Protein AF-A0A353E3G4-F1 (afdb_monomer_lite)

Radius of gyration: 16.84 Å; chains: 1; bounding box: 39×41×38 Å

Sequence (150 aa):
WFWWGKDADSFKKLWIEMYNELKDAGLDNLIWVWTSCGKDNDWYPGDAYVDVVARDLYGDNESTCATEYSDLGATYGNKIVTLGECGYSTYTTSQIATISKQWNAGAKWSWFMVWYNDEDSHTYHSTQEWWQDAMSQPNVITRDQVPSMK

pLDDT: mean 96.98, std 3.18, range [82.56, 98.88]

Secondary structure (DSSP, 8-state):
--TT-S-HHHHHHHHHHHHHHHHHTT--S---EEEE-SS-TTT---TTS-SEEEEEEES--HHHHHHHHHHHHHHSTTSEEEEEEEEEETTTTEEPPPHHHHHHHT---S-EEEPPPPTT-SS-SS-HHHHHHHHH-TTPPPGGGSPP--

Foldseek 3Di:
DDPLVPDLVSVLVVLVVVQVVCVVVPPPPDAAEAEDPLPPPSNDNDPVRHAAYEYEEAQDELLVLQVSQVSCCVVVVVHAYAHEEAFHDPVNRHAYYAPVSNVVNHNPHPYYDYDAADPPDPGTRADPVSVVRQVPDPSRDDPVNDDDPD

Structure (mmCIF, N/CA/C/O backbone):
data_AF-A0A353E3G4-F1
#
_entry.id   AF-A0A353E3G4-F1
#
loop_
_atom_site.group_PDB
_atom_site.id
_atom_site.type_symbol
_atom_site.label_atom_id
_atom_site.label_alt_id
_atom_site.label_comp_id
_atom_site.label_asym_id
_atom_site.label_entity_id
_atom_site.label_seq_id
_atom_site.pdbx_PDB_ins_code
_atom_site.Cartn_x
_atom_site.Cartn_y
_atom_site.Cartn_z
_atom_site.occupancy
_atom_site.B_iso_or_equiv
_atom_site.auth_seq_id
_atom_site.auth_comp_id
_atom_site.auth_asym_id
_atom_site.auth_atom_id
_atom_site.pdbx_PDB_model_num
ATOM 1 N N . TRP A 1 1 ? 8.074 -9.456 -10.376 1.00 93.06 1 TRP A N 1
ATOM 2 C CA . TRP A 1 1 ? 9.276 -10.278 -10.094 1.00 93.06 1 TRP A CA 1
ATOM 3 C C . TRP A 1 1 ? 8.954 -11.538 -9.301 1.00 93.06 1 TRP A C 1
ATOM 5 O O . TRP A 1 1 ? 9.717 -12.492 -9.375 1.00 93.06 1 TRP A O 1
ATOM 15 N N . PHE A 1 2 ? 7.856 -11.572 -8.546 1.00 98.06 2 PHE A N 1
ATOM 16 C CA . PHE A 1 2 ? 7.403 -12.796 -7.898 1.00 98.06 2 PHE A CA 1
ATOM 17 C C . PHE A 1 2 ? 6.922 -13.853 -8.898 1.00 98.06 2 PHE A C 1
ATOM 19 O O . PHE A 1 2 ? 6.527 -13.522 -10.017 1.00 98.06 2 PHE A O 1
ATOM 26 N N . TRP A 1 3 ? 6.938 -15.124 -8.484 1.00 98.19 3 TRP A N 1
ATOM 27 C CA . TRP A 1 3 ? 6.618 -16.260 -9.356 1.00 98.19 3 TRP A CA 1
ATOM 28 C C . TRP A 1 3 ? 5.175 -16.230 -9.884 1.00 98.19 3 TRP A C 1
ATOM 30 O O . TRP A 1 3 ? 4.930 -16.688 -10.998 1.00 98.19 3 TRP A O 1
ATOM 40 N N . TRP A 1 4 ? 4.237 -15.651 -9.125 1.00 97.81 4 TRP A N 1
ATOM 41 C CA . TRP A 1 4 ? 2.837 -15.473 -9.535 1.00 97.81 4 TRP A CA 1
ATOM 42 C C . TRP A 1 4 ? 2.644 -14.356 -10.571 1.00 97.81 4 TRP A C 1
ATOM 44 O O . TRP A 1 4 ? 1.566 -14.217 -11.135 1.00 97.81 4 TRP A O 1
ATOM 54 N N . GLY A 1 5 ? 3.686 -13.566 -10.8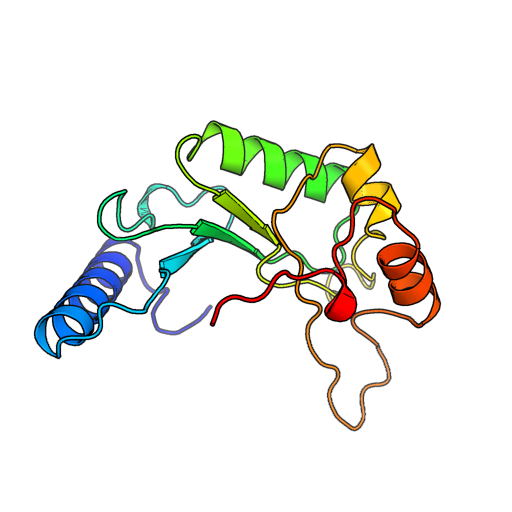42 1.00 97.56 5 GLY A N 1
ATOM 55 C CA . GLY A 1 5 ? 3.678 -12.435 -11.767 1.00 97.56 5 GLY A CA 1
ATOM 56 C C . GLY A 1 5 ? 4.147 -12.778 -13.182 1.00 97.56 5 GLY A C 1
ATOM 57 O O . GLY A 1 5 ? 4.789 -11.940 -13.813 1.00 97.56 5 GLY A O 1
ATOM 58 N N . LYS A 1 6 ? 3.929 -14.010 -13.661 1.00 97.44 6 LYS A N 1
ATOM 59 C CA . LYS A 1 6 ? 4.400 -14.447 -14.988 1.00 97.44 6 LYS A CA 1
ATOM 60 C C . LYS A 1 6 ? 3.629 -13.773 -16.128 1.00 97.44 6 LYS A C 1
ATOM 62 O O . LYS A 1 6 ? 4.246 -13.271 -17.063 1.00 97.44 6 LYS A O 1
ATOM 67 N N . ASP A 1 7 ? 2.303 -13.784 -16.050 1.00 98.19 7 ASP A N 1
ATOM 68 C CA . ASP A 1 7 ? 1.392 -13.129 -16.986 1.00 98.19 7 ASP A CA 1
ATOM 69 C C . ASP A 1 7 ? 0.051 -12.828 -16.296 1.00 98.19 7 ASP A C 1
ATOM 71 O O . ASP A 1 7 ? -0.306 -13.461 -15.299 1.00 98.19 7 ASP A O 1
ATOM 75 N N . ALA A 1 8 ? -0.687 -11.852 -16.827 1.00 98.31 8 ALA A N 1
ATOM 76 C CA . ALA A 1 8 ? -1.919 -11.362 -16.218 1.00 98.31 8 ALA A CA 1
ATOM 77 C C . ALA A 1 8 ? -3.042 -12.413 -16.170 1.00 98.31 8 ALA A C 1
ATOM 79 O O . ALA A 1 8 ? -3.842 -12.432 -15.236 1.00 98.31 8 ALA A O 1
ATOM 80 N N . ASP A 1 9 ? -3.121 -13.297 -17.170 1.00 98.50 9 ASP A N 1
ATOM 81 C CA . ASP A 1 9 ? -4.162 -14.328 -17.240 1.00 98.50 9 ASP A CA 1
ATOM 82 C C . ASP A 1 9 ? -3.982 -15.383 -16.140 1.00 98.50 9 ASP A C 1
ATOM 84 O O . ASP A 1 9 ? -4.920 -15.675 -15.393 1.00 98.50 9 ASP A O 1
ATOM 88 N N . SER A 1 10 ? -2.768 -15.917 -15.987 1.00 98.56 10 SER A N 1
ATOM 89 C CA . SER A 1 10 ? -2.461 -16.886 -14.932 1.00 98.56 10 SER A CA 1
ATOM 90 C C . SER A 1 10 ? -2.547 -16.274 -13.534 1.00 98.56 10 SER A C 1
ATOM 92 O O . SER A 1 10 ? -3.082 -16.922 -12.633 1.00 98.56 10 SER A O 1
ATOM 94 N N . PHE A 1 11 ? -2.116 -15.020 -13.357 1.00 98.81 11 PHE A N 1
ATOM 95 C CA . PHE A 1 11 ? -2.265 -14.301 -12.091 1.00 98.81 11 PHE A CA 1
ATOM 96 C C . PHE A 1 11 ? -3.732 -14.181 -11.658 1.00 98.81 11 PHE A C 1
ATOM 98 O O . PHE A 1 11 ? -4.071 -14.544 -10.532 1.00 98.81 11 PHE A O 1
ATOM 105 N N . LYS A 1 12 ? -4.620 -13.725 -12.551 1.00 98.75 12 LYS A N 1
ATOM 106 C CA . LYS A 1 12 ? -6.047 -13.566 -12.224 1.00 98.75 12 LYS A CA 1
ATOM 107 C C . LYS A 1 12 ? -6.714 -14.895 -11.897 1.00 98.75 12 LYS A C 1
ATOM 109 O O . LYS A 1 12 ? -7.504 -14.953 -10.960 1.00 98.75 12 LYS A O 1
ATOM 114 N N . LYS A 1 13 ? -6.372 -15.967 -12.620 1.00 98.81 13 LYS A N 1
ATOM 115 C CA . LYS A 1 13 ? -6.855 -17.321 -12.302 1.00 98.81 13 LYS A CA 1
ATOM 116 C C . LYS A 1 13 ? -6.428 -17.747 -10.901 1.00 98.81 13 LYS A C 1
ATOM 118 O O . LYS A 1 13 ? -7.269 -18.205 -10.140 1.00 98.81 13 LYS A O 1
ATOM 123 N N . LEU A 1 14 ? -5.161 -17.538 -10.544 1.00 98.81 14 LEU A N 1
ATOM 124 C CA . LEU A 1 14 ? -4.651 -17.864 -9.212 1.00 98.81 14 LEU A CA 1
ATOM 125 C C . LEU A 1 14 ? -5.334 -17.043 -8.108 1.00 98.81 14 LEU A C 1
ATOM 127 O O . LEU A 1 14 ? -5.702 -17.599 -7.077 1.00 98.81 14 LEU A O 1
ATOM 131 N N . TRP A 1 15 ? -5.524 -15.738 -8.321 1.00 98.88 15 TRP A N 1
ATOM 132 C CA . TRP A 1 15 ? -6.210 -14.863 -7.367 1.00 98.88 15 TRP A CA 1
ATOM 133 C C . TRP A 1 15 ? -7.649 -15.316 -7.111 1.00 98.88 15 TRP A C 1
ATOM 135 O O . TRP A 1 15 ? -8.066 -15.450 -5.963 1.00 98.88 15 TRP A O 1
ATOM 145 N N . ILE A 1 16 ? -8.404 -15.554 -8.186 1.00 98.81 16 ILE A N 1
ATOM 146 C CA . ILE A 1 16 ? -9.812 -15.954 -8.108 1.00 98.81 16 ILE A CA 1
ATOM 147 C C . ILE A 1 16 ? -9.946 -17.343 -7.477 1.00 98.81 16 ILE A C 1
ATOM 149 O O . ILE A 1 16 ? -10.851 -17.546 -6.672 1.00 98.81 16 ILE A O 1
ATOM 153 N N . GLU A 1 17 ? -9.037 -18.270 -7.784 1.00 98.75 17 GLU A N 1
ATOM 154 C CA . GLU A 1 17 ? -8.998 -19.585 -7.138 1.00 98.75 17 GLU A CA 1
ATOM 155 C C . GLU A 1 17 ? -8.798 -19.448 -5.626 1.00 98.75 17 GLU A C 1
ATOM 157 O O . GLU A 1 17 ? -9.603 -19.952 -4.852 1.00 98.75 17 GLU A O 1
ATOM 162 N N . MET A 1 18 ? -7.787 -18.685 -5.194 1.00 98.75 18 MET A N 1
ATOM 163 C CA . MET A 1 18 ? -7.544 -18.418 -3.773 1.00 98.75 18 MET A CA 1
ATOM 164 C C . MET A 1 18 ? -8.766 -17.777 -3.101 1.00 98.75 18 MET A C 1
ATOM 166 O O . MET A 1 18 ? -9.133 -18.174 -1.997 1.00 98.75 18 MET A O 1
ATOM 170 N N . TYR A 1 19 ? -9.410 -16.806 -3.754 1.00 98.75 19 TYR A N 1
ATOM 171 C CA . TYR A 1 19 ? -10.630 -16.186 -3.238 1.00 98.75 19 TYR A CA 1
ATOM 172 C C . TYR A 1 19 ? -11.746 -17.214 -3.024 1.00 98.75 19 TYR A C 1
ATOM 174 O O . TYR A 1 19 ? -12.343 -17.251 -1.947 1.00 98.75 19 TYR A O 1
ATOM 182 N N . ASN A 1 20 ? -12.022 -18.048 -4.029 1.00 98.62 20 ASN A N 1
ATOM 183 C CA . ASN A 1 20 ? -13.091 -19.042 -3.963 1.00 98.62 20 ASN A CA 1
ATOM 184 C C . ASN A 1 20 ? -12.791 -20.115 -2.913 1.00 98.62 20 ASN A C 1
ATOM 186 O O . ASN A 1 20 ? -13.653 -20.389 -2.091 1.00 98.62 20 ASN A O 1
ATOM 190 N N . GLU A 1 21 ? -11.568 -20.644 -2.874 1.00 98.62 21 GLU A N 1
ATOM 191 C CA . GLU A 1 21 ? -11.151 -21.661 -1.900 1.00 98.62 21 GLU A CA 1
ATOM 192 C C . GLU A 1 21 ? -11.298 -21.165 -0.453 1.00 98.62 21 GLU A C 1
ATOM 194 O O . GLU A 1 21 ? -11.871 -21.854 0.394 1.00 98.62 21 GLU A O 1
ATOM 199 N N . LEU A 1 22 ? -10.842 -19.941 -0.152 1.00 98.69 22 LEU A N 1
ATOM 200 C CA . LEU A 1 22 ? -10.989 -19.376 1.195 1.00 98.69 22 LEU A CA 1
ATOM 201 C C . LEU A 1 22 ? -12.461 -19.105 1.539 1.00 98.69 22 LEU A C 1
ATOM 203 O O . LEU A 1 22 ? -12.885 -19.343 2.673 1.00 98.69 22 LEU A O 1
ATOM 207 N N . LYS A 1 23 ? -13.255 -18.651 0.567 1.00 97.56 23 LYS A N 1
ATOM 208 C CA . LYS A 1 23 ? -14.688 -18.408 0.754 1.00 97.56 23 LYS A CA 1
ATOM 209 C C . LYS A 1 23 ? -15.478 -19.700 0.963 1.00 97.56 23 LYS A C 1
ATOM 211 O O . LYS A 1 23 ? -16.318 -19.749 1.860 1.00 97.56 23 LYS A O 1
ATOM 216 N N . ASP A 1 24 ? -15.190 -20.744 0.193 1.00 98.44 24 ASP A N 1
ATOM 217 C CA . ASP A 1 24 ? -15.813 -22.067 0.308 1.00 98.44 24 ASP A CA 1
ATOM 218 C C . ASP A 1 24 ? -15.415 -22.761 1.620 1.00 98.44 24 ASP A C 1
ATOM 220 O O . ASP A 1 24 ? -16.220 -23.479 2.216 1.00 98.44 24 ASP A O 1
ATOM 224 N N . ALA A 1 25 ? -14.218 -22.467 2.140 1.00 98.56 25 ALA A N 1
ATOM 225 C CA . ALA A 1 25 ? -13.801 -22.841 3.491 1.00 98.56 25 ALA A CA 1
ATOM 226 C C . ALA A 1 25 ? -14.525 -22.057 4.610 1.00 98.56 25 ALA A C 1
ATOM 228 O O . ALA A 1 25 ? -14.318 -22.343 5.791 1.00 98.56 25 ALA A O 1
ATOM 229 N N . GLY A 1 26 ? -15.383 -21.092 4.264 1.00 98.44 26 GLY A N 1
ATOM 230 C CA . GLY A 1 26 ? -16.199 -20.322 5.202 1.00 98.44 26 GLY A CA 1
ATOM 231 C C . GLY A 1 26 ? -15.514 -19.089 5.795 1.00 98.44 26 GLY A C 1
ATOM 232 O O . GLY A 1 26 ? -15.972 -18.597 6.823 1.00 98.44 26 GLY A O 1
ATOM 233 N N . LEU A 1 27 ? -14.429 -18.588 5.192 1.00 98.38 27 LEU A N 1
ATOM 234 C CA . LEU A 1 27 ? -13.779 -17.348 5.632 1.00 98.38 27 LEU A CA 1
ATOM 235 C C . LEU A 1 27 ? -14.543 -16.129 5.098 1.00 98.38 27 LEU A C 1
ATOM 237 O O . LEU A 1 27 ? -14.399 -15.740 3.938 1.00 98.38 27 LEU A O 1
ATOM 241 N N . ASP A 1 28 ? -15.345 -15.514 5.964 1.00 97.25 28 ASP A N 1
ATOM 242 C CA . ASP A 1 28 ? -16.156 -14.318 5.691 1.00 97.25 28 ASP A CA 1
ATOM 243 C C . ASP A 1 28 ? -15.608 -13.041 6.358 1.00 97.25 28 ASP A C 1
ATOM 245 O O . ASP A 1 28 ? -16.214 -11.973 6.287 1.00 97.25 28 ASP A O 1
ATOM 249 N N . ASN A 1 29 ? -14.432 -13.138 6.979 1.00 97.62 29 ASN A N 1
ATOM 250 C CA . ASN A 1 29 ? -13.790 -12.093 7.775 1.00 97.62 29 ASN A CA 1
ATOM 251 C C . ASN A 1 29 ? -12.543 -11.484 7.105 1.00 97.62 29 ASN A C 1
ATOM 253 O O . ASN A 1 29 ? -11.696 -10.904 7.789 1.00 97.62 29 ASN A O 1
ATOM 257 N N . LEU A 1 30 ? -12.401 -11.645 5.787 1.00 98.44 30 LEU A N 1
ATOM 258 C CA . LEU A 1 30 ? -11.267 -11.146 5.009 1.00 98.44 30 LEU A CA 1
ATOM 259 C C . LEU A 1 30 ? -11.636 -9.872 4.243 1.00 98.44 30 LEU A C 1
ATOM 261 O O . LEU A 1 30 ? -12.708 -9.791 3.648 1.00 98.44 30 LEU A O 1
ATOM 265 N N . ILE A 1 31 ? -10.708 -8.915 4.221 1.00 98.38 31 ILE A N 1
ATOM 266 C CA . ILE A 1 31 ? -10.727 -7.754 3.324 1.00 98.38 31 ILE A CA 1
ATOM 267 C C . ILE A 1 31 ? -9.625 -7.974 2.286 1.00 98.38 31 ILE A C 1
ATOM 269 O O . ILE A 1 31 ? -8.460 -8.157 2.645 1.00 98.38 31 ILE A O 1
ATOM 273 N N . TRP A 1 32 ? -9.986 -7.965 1.008 1.00 98.62 32 TRP A N 1
ATOM 274 C CA . TRP A 1 32 ? -9.100 -8.309 -0.100 1.00 98.62 32 TRP A CA 1
ATOM 275 C C . TRP A 1 32 ? -8.391 -7.075 -0.655 1.00 98.62 32 TRP A C 1
ATOM 277 O O . TRP A 1 32 ? -9.012 -6.197 -1.257 1.00 98.62 32 TRP A O 1
ATOM 287 N N . VAL A 1 33 ? -7.071 -7.020 -0.477 1.00 98.81 33 VAL A N 1
ATOM 288 C CA . VAL A 1 33 ? -6.226 -5.900 -0.913 1.00 98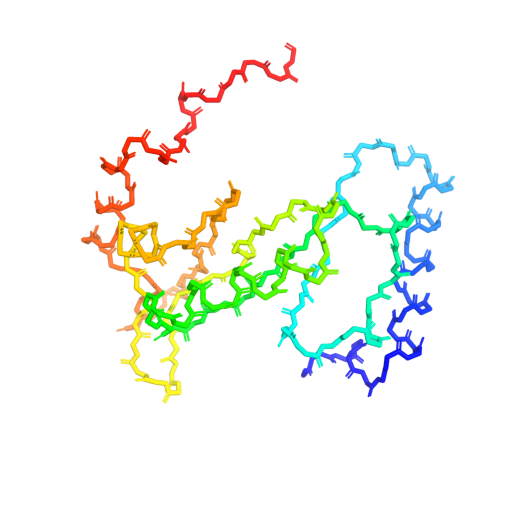.81 33 VAL A CA 1
ATOM 289 C C . VAL A 1 33 ? -5.383 -6.327 -2.109 1.00 98.81 33 VAL A C 1
ATOM 291 O O . VAL A 1 33 ? -4.487 -7.153 -1.959 1.00 98.81 33 VAL A O 1
ATOM 294 N N . TRP A 1 34 ? -5.654 -5.774 -3.291 1.00 98.81 34 TRP A N 1
ATOM 295 C CA . TRP A 1 34 ? -4.863 -6.028 -4.498 1.00 98.81 34 TRP A CA 1
ATOM 296 C C . TRP A 1 34 ? -3.830 -4.921 -4.718 1.00 98.81 34 TRP A C 1
ATOM 298 O O . TRP A 1 34 ? -4.185 -3.744 -4.754 1.00 98.81 34 TRP A O 1
ATOM 308 N N . THR A 1 35 ? -2.562 -5.292 -4.893 1.00 98.75 35 THR A N 1
ATOM 309 C CA . THR A 1 35 ? -1.468 -4.341 -5.129 1.00 98.75 35 THR A CA 1
ATOM 310 C C . THR A 1 35 ? -1.251 -4.107 -6.620 1.00 98.75 35 THR A C 1
ATOM 312 O O . THR A 1 35 ? -0.906 -5.032 -7.355 1.00 98.75 35 THR A O 1
ATOM 315 N N . SER A 1 36 ? -1.415 -2.855 -7.043 1.00 98.31 36 SER A N 1
ATOM 316 C CA . SER A 1 36 ? -1.178 -2.378 -8.402 1.00 98.31 36 SER A CA 1
ATOM 317 C C . SER A 1 36 ? 0.242 -1.824 -8.565 1.00 98.31 36 SER A C 1
ATOM 319 O O . SER A 1 36 ? 0.820 -1.226 -7.656 1.00 98.31 36 SER A O 1
ATOM 321 N N . CYS A 1 37 ? 0.780 -1.958 -9.771 1.00 95.75 37 CYS A N 1
ATOM 322 C CA . CYS A 1 37 ? 1.975 -1.290 -10.279 1.00 95.75 37 CYS A CA 1
ATOM 323 C C . CYS A 1 37 ? 1.650 -0.011 -11.091 1.00 95.75 37 CYS A C 1
ATOM 325 O O . CYS A 1 37 ? 2.515 0.495 -11.807 1.00 95.75 37 CYS A O 1
ATOM 327 N N . GLY A 1 38 ? 0.409 0.489 -11.033 1.00 91.44 38 GLY A N 1
ATOM 328 C CA . GLY A 1 38 ? -0.075 1.737 -11.643 1.00 91.44 38 GLY A CA 1
ATOM 329 C C . GLY A 1 38 ? -0.572 1.619 -13.092 1.00 91.44 38 GLY A C 1
ATOM 330 O O . GLY A 1 38 ? -1.507 2.312 -13.484 1.00 91.44 38 GLY A O 1
ATOM 331 N N . LYS A 1 39 ? 0.024 0.745 -13.913 1.00 90.06 39 LYS A N 1
ATOM 332 C CA . LYS A 1 39 ? -0.326 0.566 -15.343 1.00 90.06 39 LYS A CA 1
ATOM 333 C C . LYS A 1 39 ? -0.550 -0.898 -15.708 1.00 90.06 39 LYS A C 1
ATOM 335 O O . LYS A 1 39 ? 0.049 -1.413 -16.649 1.00 90.06 39 LYS A O 1
ATOM 340 N N . ASP A 1 40 ? -1.395 -1.559 -14.935 1.00 96.88 40 ASP A N 1
ATOM 341 C CA . ASP A 1 40 ? -1.563 -3.012 -14.926 1.00 96.88 40 ASP A CA 1
ATOM 342 C C . ASP A 1 40 ? -3.038 -3.436 -14.848 1.00 96.88 40 ASP A C 1
ATOM 344 O O . ASP A 1 40 ? -3.387 -4.443 -14.237 1.00 96.88 40 ASP A O 1
ATOM 348 N N . ASN A 1 41 ? -3.928 -2.684 -15.503 1.00 96.81 41 ASN A N 1
ATOM 349 C CA . ASN A 1 41 ? -5.371 -2.958 -15.505 1.00 96.81 41 ASN A CA 1
ATOM 350 C C . ASN A 1 41 ? -5.722 -4.364 -16.024 1.00 96.81 41 ASN A C 1
ATOM 352 O O . ASN A 1 41 ? -6.757 -4.919 -15.665 1.00 96.81 41 ASN A O 1
ATOM 356 N N . ASP A 1 42 ? -4.882 -4.959 -16.873 1.00 98.00 42 ASP A N 1
ATOM 357 C CA . ASP A 1 42 ? -5.040 -6.336 -17.340 1.00 98.00 42 ASP A CA 1
ATOM 358 C C . ASP A 1 42 ? -4.810 -7.376 -16.231 1.00 98.00 42 ASP A C 1
ATOM 360 O O . ASP A 1 42 ? -5.368 -8.476 -16.327 1.00 98.00 42 ASP A O 1
ATOM 364 N N . TRP A 1 43 ? -4.075 -7.020 -15.172 1.00 98.62 43 TRP A N 1
ATOM 365 C CA . TRP A 1 43 ? -3.820 -7.831 -13.975 1.00 98.62 43 TRP A CA 1
ATOM 366 C C . TRP A 1 43 ? -4.912 -7.697 -12.915 1.00 98.62 43 TRP A C 1
ATOM 368 O O . TRP A 1 43 ? -4.985 -8.550 -12.034 1.00 98.62 43 TRP A O 1
ATOM 378 N N . TYR A 1 44 ? -5.778 -6.683 -12.999 1.00 98.50 44 TYR A N 1
ATOM 379 C CA . TYR A 1 44 ? -6.842 -6.471 -12.022 1.00 98.50 44 TYR A CA 1
ATOM 380 C C . TYR A 1 44 ? -7.806 -7.678 -11.971 1.00 98.50 44 TYR A C 1
ATOM 382 O O . TYR A 1 44 ? -8.433 -7.994 -12.990 1.00 98.50 44 TYR A O 1
ATOM 390 N N . PRO A 1 45 ? -7.968 -8.360 -10.816 1.00 98.56 45 PRO A N 1
ATOM 391 C CA . PRO A 1 45 ? -8.838 -9.537 -10.705 1.00 98.56 45 PRO A CA 1
ATOM 392 C C . PRO A 1 45 ? -10.326 -9.245 -10.936 1.00 98.56 45 PRO A C 1
ATOM 394 O O . PRO A 1 45 ? -11.075 -10.144 -11.316 1.00 98.56 45 PRO A O 1
ATOM 397 N N . GLY A 1 46 ? -10.750 -7.993 -10.744 1.00 98.19 46 GLY A N 1
ATOM 398 C CA . GLY A 1 46 ? -12.124 -7.535 -10.939 1.00 98.19 46 GLY A CA 1
ATOM 399 C C . GLY A 1 46 ? -12.826 -7.149 -9.637 1.00 98.19 46 GLY A C 1
ATOM 400 O O . GLY A 1 46 ? -12.474 -7.610 -8.552 1.00 98.19 46 GLY A O 1
ATOM 401 N N . ASP A 1 47 ? -13.870 -6.326 -9.766 1.00 98.31 47 ASP A N 1
ATOM 402 C CA . ASP A 1 47 ? -14.575 -5.702 -8.638 1.00 98.31 47 ASP A CA 1
ATOM 403 C C . ASP A 1 47 ? -15.135 -6.686 -7.606 1.00 98.31 47 ASP A C 1
ATOM 405 O O . ASP A 1 47 ? -15.272 -6.316 -6.442 1.00 98.31 47 ASP A O 1
ATOM 409 N N . ALA A 1 48 ? -15.469 -7.909 -8.030 1.00 98.06 48 ALA A N 1
ATOM 410 C CA . ALA A 1 48 ? -16.031 -8.954 -7.176 1.00 98.06 48 ALA A CA 1
ATOM 411 C C . ALA A 1 48 ? -14.998 -9.619 -6.246 1.00 98.06 48 ALA A C 1
ATOM 413 O O . ALA A 1 48 ? -15.390 -10.334 -5.327 1.00 98.06 48 ALA A O 1
ATOM 414 N N . TYR A 1 49 ? -13.703 -9.402 -6.494 1.00 98.56 49 TYR A N 1
ATOM 415 C CA . TYR A 1 49 ? -12.598 -10.118 -5.846 1.00 98.56 49 TYR A CA 1
ATOM 416 C C . TYR A 1 49 ? -11.609 -9.190 -5.129 1.00 98.56 49 TYR A C 1
ATOM 418 O O . TYR A 1 49 ? -10.565 -9.654 -4.668 1.00 98.56 49 TYR A O 1
ATOM 426 N N . VAL A 1 50 ? -11.894 -7.884 -5.084 1.00 98.75 50 VAL A N 1
ATOM 427 C CA . VAL A 1 50 ? -11.014 -6.856 -4.513 1.00 98.75 50 VAL A CA 1
ATOM 428 C C . VAL A 1 50 ? -11.839 -5.818 -3.758 1.00 98.75 50 VAL A C 1
ATOM 430 O O . VAL A 1 50 ? -12.774 -5.246 -4.318 1.00 98.75 50 VAL A O 1
ATOM 433 N N . ASP A 1 51 ? -11.432 -5.505 -2.531 1.00 98.69 51 ASP A N 1
ATOM 434 C CA . ASP A 1 51 ? -12.029 -4.465 -1.686 1.00 98.69 51 ASP A CA 1
ATOM 435 C C . ASP A 1 51 ? -11.193 -3.173 -1.688 1.00 98.69 51 ASP A C 1
ATOM 437 O O . ASP A 1 51 ? -11.740 -2.068 -1.743 1.00 98.69 51 ASP A O 1
ATOM 441 N N . VAL A 1 52 ? -9.861 -3.303 -1.676 1.00 98.88 52 VAL A N 1
ATOM 442 C CA . VAL A 1 52 ? -8.902 -2.187 -1.600 1.00 98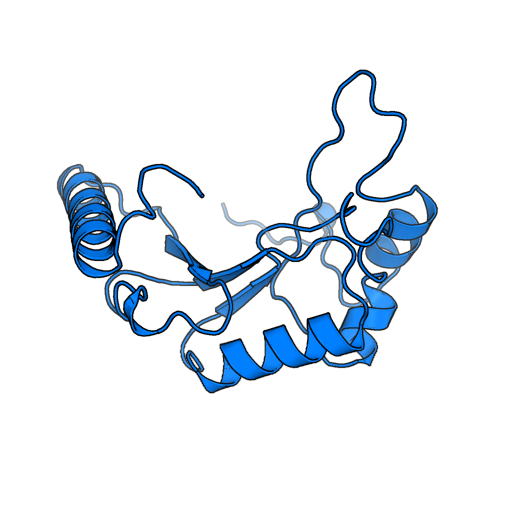.88 52 VAL A CA 1
ATOM 443 C C . VAL A 1 52 ? -7.829 -2.332 -2.677 1.00 98.88 52 VAL A C 1
ATOM 445 O O . VAL A 1 52 ? -7.354 -3.437 -2.939 1.00 98.88 52 VAL A O 1
ATOM 448 N N . VAL A 1 53 ? -7.413 -1.213 -3.271 1.00 98.75 53 VAL A N 1
ATOM 449 C CA . VAL A 1 53 ? -6.268 -1.146 -4.187 1.00 98.75 53 VAL A CA 1
ATOM 450 C C . VAL A 1 53 ? -5.071 -0.532 -3.469 1.00 98.75 53 VAL A C 1
ATOM 452 O O . VAL A 1 53 ? -5.150 0.574 -2.933 1.00 98.75 53 VAL A O 1
ATOM 455 N N . ALA A 1 54 ? -3.958 -1.251 -3.459 1.00 98.81 54 ALA A N 1
ATOM 456 C CA . ALA A 1 54 ? -2.700 -0.819 -2.871 1.00 98.81 54 ALA A CA 1
ATOM 457 C C . ALA A 1 54 ? -1.687 -0.392 -3.932 1.00 98.81 54 ALA A C 1
ATOM 459 O O . ALA A 1 54 ? -1.714 -0.868 -5.068 1.00 98.81 54 ALA A O 1
ATOM 460 N N . ARG A 1 55 ? -0.765 0.480 -3.531 1.00 98.69 55 ARG A N 1
ATOM 461 C CA . ARG A 1 55 ? 0.460 0.803 -4.259 1.00 98.69 55 ARG A CA 1
ATOM 462 C C . ARG A 1 55 ? 1.654 0.640 -3.336 1.00 98.69 55 ARG A C 1
ATOM 464 O O . ARG A 1 55 ? 1.592 1.109 -2.205 1.00 98.69 55 ARG A O 1
ATOM 471 N N . ASP A 1 56 ? 2.735 0.071 -3.852 1.00 98.62 56 ASP A N 1
ATOM 472 C CA . ASP A 1 56 ? 4.006 -0.013 -3.134 1.00 98.62 56 ASP A CA 1
ATOM 473 C C . ASP A 1 56 ? 4.993 0.988 -3.740 1.00 98.62 56 ASP A C 1
ATOM 475 O O . ASP A 1 56 ? 5.254 0.940 -4.948 1.00 98.62 56 ASP A O 1
ATOM 479 N N . LEU A 1 57 ? 5.512 1.908 -2.920 1.00 98.44 57 LEU A N 1
ATOM 480 C CA . LEU A 1 57 ? 6.393 3.006 -3.347 1.00 98.44 57 LEU A CA 1
ATOM 481 C C . LEU A 1 57 ? 7.629 3.101 -2.450 1.00 98.44 57 LEU A C 1
ATOM 483 O O . LEU A 1 57 ? 7.528 3.192 -1.228 1.00 98.44 57 LEU A O 1
ATOM 487 N N . TYR A 1 58 ? 8.815 3.145 -3.046 1.00 98.00 58 TYR A N 1
ATOM 488 C CA . TYR A 1 58 ? 10.083 3.150 -2.323 1.00 98.00 58 TYR A CA 1
ATOM 489 C C . TYR A 1 58 ? 10.992 4.242 -2.887 1.00 98.00 58 TYR A C 1
ATOM 491 O O . TYR A 1 58 ? 11.349 4.238 -4.063 1.00 98.00 58 TYR A O 1
ATOM 499 N N . GLY A 1 59 ? 11.410 5.171 -2.024 1.00 97.94 59 GLY A N 1
ATOM 500 C CA . GLY A 1 59 ? 12.256 6.309 -2.395 1.00 97.94 59 GLY A CA 1
ATOM 501 C C . GLY A 1 59 ? 11.570 7.413 -3.201 1.00 97.94 59 GLY A C 1
ATOM 502 O O . GLY A 1 59 ? 12.225 8.392 -3.567 1.00 97.94 59 GLY A O 1
ATOM 503 N N . ASP A 1 60 ? 10.270 7.280 -3.452 1.00 98.19 60 ASP A N 1
ATOM 504 C CA . ASP A 1 60 ? 9.475 8.217 -4.237 1.00 98.19 60 ASP A CA 1
ATOM 505 C C . ASP A 1 60 ? 9.262 9.567 -3.533 1.00 98.19 60 ASP A C 1
ATOM 507 O O . ASP A 1 60 ? 9.094 9.660 -2.313 1.00 98.19 60 ASP A O 1
ATOM 511 N N . ASN A 1 61 ? 9.239 10.642 -4.325 1.00 98.44 61 ASN A N 1
ATOM 512 C CA . ASN A 1 61 ? 8.924 11.986 -3.839 1.00 98.44 61 ASN A CA 1
ATOM 513 C C . ASN A 1 61 ? 7.404 12.229 -3.759 1.00 98.44 61 ASN A C 1
ATOM 515 O O . ASN A 1 61 ? 6.595 11.449 -4.265 1.00 98.44 61 ASN A O 1
ATOM 519 N N . GLU A 1 62 ? 7.003 13.346 -3.154 1.00 98.50 62 GLU A N 1
ATOM 520 C CA . GLU A 1 62 ? 5.598 13.684 -2.919 1.00 98.50 62 GLU A CA 1
ATOM 521 C C . GLU A 1 62 ? 4.773 13.845 -4.204 1.00 98.50 62 GLU A C 1
ATOM 523 O O . GLU A 1 62 ? 3.600 13.482 -4.219 1.00 98.50 62 GLU A O 1
ATOM 528 N N . SER A 1 63 ? 5.385 14.327 -5.292 1.00 98.56 63 SER A N 1
ATOM 529 C CA . SER A 1 63 ? 4.719 14.486 -6.592 1.00 98.56 63 SER A CA 1
ATOM 530 C C . SER A 1 63 ? 4.383 13.130 -7.216 1.00 98.56 63 SER A C 1
ATOM 532 O O . SER A 1 63 ? 3.283 12.921 -7.731 1.00 98.56 63 SER A O 1
ATOM 534 N N . THR A 1 64 ? 5.315 12.180 -7.111 1.00 98.31 64 THR A N 1
ATOM 535 C CA . THR A 1 64 ? 5.120 10.806 -7.591 1.00 98.31 64 THR A CA 1
ATOM 536 C C . THR A 1 64 ? 4.042 10.112 -6.767 1.00 98.31 64 THR A C 1
ATOM 538 O O . THR A 1 64 ? 3.098 9.575 -7.335 1.00 98.31 64 THR A O 1
ATOM 541 N N . CYS A 1 65 ? 4.104 10.230 -5.435 1.00 98.56 65 CYS A N 1
ATOM 542 C CA . CYS A 1 65 ? 3.073 9.692 -4.545 1.00 98.56 65 CYS A CA 1
ATOM 543 C C . CYS A 1 65 ? 1.679 10.258 -4.870 1.00 98.56 65 CYS A C 1
ATOM 545 O O . CYS A 1 65 ? 0.707 9.509 -4.914 1.00 98.56 65 CYS A O 1
ATOM 547 N N . ALA A 1 66 ? 1.571 11.568 -5.116 1.00 98.69 66 ALA A N 1
ATOM 548 C CA . ALA A 1 66 ? 0.303 12.208 -5.462 1.00 98.69 66 ALA A CA 1
ATOM 549 C C . ALA A 1 66 ? -0.250 11.729 -6.809 1.00 98.69 66 ALA A C 1
ATOM 551 O O . ALA A 1 66 ? -1.444 11.455 -6.900 1.00 98.69 66 ALA A O 1
ATOM 552 N N . THR A 1 67 ? 0.617 11.586 -7.816 1.00 98.62 67 THR A N 1
ATOM 553 C CA . THR A 1 67 ? 0.237 11.097 -9.151 1.00 98.62 67 THR A CA 1
ATOM 554 C C . THR A 1 67 ? -0.255 9.652 -9.087 1.00 98.62 67 THR A C 1
ATOM 556 O O . THR A 1 67 ? -1.338 9.345 -9.573 1.00 98.62 67 THR A O 1
ATOM 559 N N . GLU A 1 68 ? 0.495 8.772 -8.423 1.00 98.56 68 GLU A N 1
ATOM 560 C CA . GLU A 1 68 ? 0.130 7.359 -8.260 1.00 98.56 68 GLU A CA 1
ATOM 561 C C . GLU A 1 68 ? -1.191 7.211 -7.489 1.00 98.56 68 GLU A C 1
ATOM 563 O O . GLU A 1 68 ? -2.072 6.453 -7.896 1.00 98.56 68 GLU A O 1
ATOM 568 N N . TYR A 1 69 ? -1.384 7.993 -6.420 1.00 98.50 69 TYR A N 1
ATOM 569 C CA . TYR A 1 69 ? -2.655 8.029 -5.695 1.00 98.50 69 TYR A CA 1
ATOM 570 C C . TYR A 1 69 ? -3.818 8.472 -6.594 1.00 98.50 69 TYR A C 1
ATOM 572 O O . TYR A 1 69 ? -4.866 7.819 -6.614 1.00 98.50 69 TYR A O 1
ATOM 580 N N . SER A 1 70 ? -3.653 9.573 -7.338 1.00 98.19 70 SER A N 1
ATOM 581 C CA . SER A 1 70 ? -4.717 10.108 -8.191 1.00 98.19 70 SER A CA 1
ATOM 582 C C . SER A 1 70 ? -5.060 9.181 -9.350 1.00 98.19 70 SER A C 1
ATOM 584 O O . SER A 1 70 ? -6.239 9.021 -9.660 1.00 98.19 70 SER A O 1
ATOM 586 N N . ASP A 1 71 ? -4.061 8.549 -9.963 1.00 98.25 71 ASP A N 1
ATOM 587 C CA . ASP A 1 71 ? -4.249 7.665 -11.112 1.00 98.25 71 ASP A CA 1
ATOM 588 C C . ASP A 1 71 ? -4.974 6.377 -10.702 1.00 98.25 71 ASP A C 1
ATOM 590 O O . ASP A 1 71 ? -5.920 5.954 -11.377 1.00 98.25 71 ASP A O 1
ATOM 594 N N . LEU A 1 72 ? -4.611 5.793 -9.553 1.00 98.12 72 LEU A N 1
ATOM 595 C CA . LEU A 1 72 ? -5.339 4.657 -8.986 1.00 98.12 72 LEU A CA 1
ATOM 596 C C . LEU A 1 72 ? -6.766 5.039 -8.597 1.00 98.12 72 LEU A C 1
ATOM 598 O O . LEU A 1 72 ? -7.700 4.308 -8.924 1.00 98.12 72 LEU A O 1
ATOM 602 N N . GLY A 1 73 ? -6.954 6.196 -7.957 1.00 97.50 73 GLY A N 1
ATOM 603 C CA . GLY A 1 73 ? -8.281 6.701 -7.605 1.00 97.50 73 GLY A CA 1
ATOM 604 C C . GLY A 1 73 ? -9.161 6.970 -8.829 1.00 97.50 73 GLY A C 1
ATOM 605 O O . GLY A 1 73 ? -10.358 6.705 -8.795 1.00 97.50 73 GLY A O 1
ATOM 606 N N . ALA A 1 74 ? -8.587 7.448 -9.934 1.00 97.06 74 ALA A N 1
ATOM 607 C CA . ALA A 1 74 ? -9.314 7.650 -11.185 1.00 97.06 74 ALA A CA 1
ATOM 608 C C . ALA A 1 74 ? -9.665 6.321 -11.874 1.00 97.06 74 ALA A C 1
ATOM 610 O O . ALA A 1 74 ? -10.753 6.185 -12.433 1.00 97.06 74 ALA A O 1
ATOM 611 N N . THR A 1 75 ? -8.758 5.344 -11.823 1.00 97.25 75 THR A N 1
ATOM 612 C CA . THR A 1 75 ? -8.924 4.041 -12.486 1.00 97.25 75 THR A CA 1
ATOM 613 C C . THR A 1 75 ? -9.899 3.131 -11.738 1.00 97.25 75 THR A C 1
ATOM 615 O O . THR A 1 75 ? -10.732 2.477 -12.362 1.00 97.25 75 THR A O 1
ATOM 618 N N . TYR A 1 76 ? -9.829 3.120 -10.406 1.00 96.81 76 TYR A N 1
ATOM 619 C CA . TYR A 1 76 ? -10.562 2.206 -9.526 1.00 96.81 76 TYR A CA 1
ATOM 620 C C . TYR A 1 76 ? -11.486 2.963 -8.565 1.00 96.81 76 TYR A C 1
ATOM 622 O O . TYR A 1 76 ? -11.603 2.593 -7.403 1.00 96.81 76 TYR A O 1
ATOM 630 N N . GLY A 1 77 ? -12.119 4.052 -9.014 1.00 89.44 77 GLY A N 1
ATOM 631 C CA . GLY A 1 77 ? -12.791 5.048 -8.157 1.00 89.44 77 GLY A CA 1
ATOM 632 C C . GLY A 1 77 ? -13.946 4.568 -7.264 1.00 89.44 77 GLY A C 1
ATOM 633 O O . GLY A 1 77 ? -14.501 5.362 -6.508 1.00 89.44 77 GLY A O 1
ATOM 634 N N . ASN A 1 78 ? -14.313 3.289 -7.321 1.00 93.00 78 ASN A N 1
ATOM 635 C CA . ASN A 1 78 ? -15.209 2.610 -6.381 1.00 93.00 78 ASN A CA 1
ATOM 636 C C . ASN A 1 78 ? -14.472 1.908 -5.219 1.00 93.00 78 ASN A C 1
ATOM 638 O O . ASN A 1 78 ? -15.134 1.337 -4.351 1.00 93.00 78 ASN A O 1
ATOM 642 N N . LYS A 1 79 ? -13.136 1.913 -5.200 1.00 98.06 79 LYS A N 1
ATOM 643 C CA . LYS A 1 79 ? -12.286 1.230 -4.217 1.00 98.06 79 LYS A CA 1
ATOM 644 C C . LYS A 1 79 ? -11.552 2.220 -3.320 1.00 98.06 79 LYS A C 1
ATOM 646 O O . LYS A 1 79 ? -11.257 3.352 -3.698 1.00 98.06 79 LYS A O 1
ATOM 651 N N . ILE A 1 80 ? -11.220 1.757 -2.118 1.00 98.50 80 ILE A N 1
ATOM 652 C CA . ILE A 1 80 ? -10.276 2.451 -1.239 1.00 98.50 80 ILE A CA 1
ATOM 653 C C . ILE A 1 80 ? -8.875 2.331 -1.853 1.00 98.50 80 ILE A C 1
ATOM 655 O O . ILE A 1 80 ? -8.509 1.262 -2.338 1.00 98.50 80 ILE A O 1
ATOM 659 N N . VAL A 1 81 ? -8.090 3.412 -1.802 1.00 98.62 81 VAL A N 1
ATOM 660 C CA . VAL A 1 81 ? -6.691 3.435 -2.257 1.00 98.62 81 VAL A CA 1
ATOM 661 C C . VAL A 1 81 ? -5.755 3.533 -1.053 1.00 98.62 81 VAL A C 1
ATOM 663 O O . VAL A 1 81 ? -5.999 4.308 -0.119 1.00 98.62 81 VAL A O 1
ATOM 666 N N . THR A 1 82 ? -4.686 2.743 -1.043 1.00 98.81 82 THR A N 1
ATOM 667 C CA . THR A 1 82 ? -3.736 2.679 0.074 1.00 98.81 82 THR A CA 1
ATOM 668 C C . THR A 1 82 ? -2.279 2.629 -0.378 1.00 98.81 82 THR A C 1
ATOM 670 O O . THR A 1 82 ? -1.983 2.197 -1.493 1.00 98.81 82 THR A O 1
ATOM 673 N N . LEU A 1 83 ? -1.373 3.055 0.502 1.00 98.75 83 LEU A N 1
ATOM 674 C CA . LEU A 1 83 ? 0.062 2.844 0.354 1.00 98.75 83 LEU A CA 1
ATOM 675 C C . LEU A 1 83 ? 0.399 1.511 1.038 1.00 98.75 83 LEU A C 1
ATOM 677 O O . LEU A 1 83 ? 0.584 1.459 2.257 1.00 98.75 83 LEU A O 1
ATOM 681 N N . GLY A 1 84 ? 0.373 0.432 0.252 1.00 98.38 84 GLY A N 1
ATOM 682 C CA . GLY A 1 84 ? 0.486 -0.953 0.721 1.00 98.38 84 GLY A CA 1
ATOM 683 C C . GLY A 1 84 ? 1.814 -1.213 1.409 1.00 98.38 84 GLY A C 1
ATOM 684 O O . GLY A 1 84 ? 1.834 -1.721 2.527 1.00 98.38 84 GLY A O 1
ATOM 685 N N . GLU A 1 85 ? 2.892 -0.759 0.781 1.00 98.62 85 GLU A N 1
ATOM 686 C CA . GLU A 1 85 ? 4.234 -0.730 1.339 1.00 98.62 85 GLU A CA 1
ATOM 687 C C . GLU A 1 85 ? 4.941 0.582 1.004 1.00 98.62 85 GLU A C 1
ATOM 689 O O . GLU A 1 85 ? 4.732 1.184 -0.057 1.00 98.62 85 GLU A O 1
ATOM 694 N N . CYS A 1 86 ? 5.834 1.017 1.891 1.00 98.56 86 CYS A N 1
ATOM 695 C CA . CYS A 1 86 ? 6.754 2.088 1.568 1.00 98.56 86 CYS A CA 1
ATOM 696 C C . CYS A 1 86 ? 8.092 2.044 2.298 1.00 98.56 86 CYS A C 1
ATOM 698 O O . CYS A 1 86 ? 8.271 1.356 3.303 1.00 98.56 86 CYS A O 1
ATOM 700 N N . GLY A 1 87 ? 9.055 2.823 1.803 1.00 98.12 87 GLY A N 1
ATOM 701 C CA . GLY A 1 87 ? 10.318 3.008 2.504 1.00 98.12 87 GLY A CA 1
ATOM 702 C C . GLY A 1 87 ? 11.461 3.510 1.636 1.00 98.12 87 GLY A C 1
ATOM 703 O O . GLY A 1 87 ? 11.279 4.332 0.738 1.00 98.12 87 GLY A O 1
ATOM 704 N N . TYR A 1 88 ? 12.660 3.014 1.934 1.00 97.19 88 TYR A N 1
ATOM 705 C CA . TYR A 1 88 ? 13.889 3.329 1.218 1.00 97.19 88 TYR A CA 1
ATOM 706 C C . TYR A 1 88 ? 14.034 2.507 -0.060 1.00 97.19 88 TYR A C 1
ATOM 708 O O . TYR A 1 88 ? 13.803 1.301 -0.051 1.00 97.19 88 TYR A O 1
ATOM 716 N N . SER A 1 89 ? 14.485 3.150 -1.133 1.00 96.38 89 SER A N 1
ATOM 717 C CA . SER A 1 89 ? 14.876 2.478 -2.370 1.00 96.38 89 SER A CA 1
ATOM 718 C C . SER A 1 89 ? 16.378 2.547 -2.578 1.00 96.38 89 SER A C 1
ATOM 720 O O . SER A 1 89 ? 16.982 3.620 -2.584 1.00 96.38 89 SER A O 1
ATOM 722 N N . THR A 1 90 ? 16.980 1.387 -2.829 1.00 93.31 90 THR A N 1
ATOM 723 C CA . THR A 1 90 ? 18.389 1.267 -3.227 1.00 93.31 90 THR A CA 1
ATOM 724 C C . THR A 1 90 ? 18.641 1.766 -4.649 1.00 93.31 90 THR A C 1
ATOM 726 O O . THR A 1 90 ? 19.780 2.079 -4.985 1.00 93.31 90 THR A O 1
ATOM 729 N N . TYR A 1 91 ? 17.599 1.890 -5.478 1.00 92.38 91 TYR A N 1
ATOM 730 C CA . TYR A 1 91 ? 17.710 2.392 -6.850 1.00 92.38 91 TYR A CA 1
ATOM 731 C C . TYR A 1 91 ? 17.823 3.915 -6.901 1.00 92.38 91 TYR A C 1
ATOM 733 O O . TYR A 1 91 ? 18.645 4.450 -7.641 1.00 92.38 91 TYR A O 1
ATOM 741 N N . THR A 1 92 ? 16.999 4.617 -6.122 1.00 94.69 92 THR A N 1
ATOM 742 C CA . THR A 1 92 ? 17.015 6.088 -6.037 1.00 94.69 92 THR A CA 1
ATOM 743 C C . THR A 1 92 ? 17.914 6.593 -4.914 1.00 94.69 92 THR A C 1
ATOM 745 O O . THR A 1 92 ? 18.216 7.783 -4.846 1.00 94.69 92 THR A O 1
ATOM 748 N N . THR A 1 93 ? 18.363 5.697 -4.035 1.00 94.31 93 THR A N 1
ATOM 749 C CA . THR A 1 93 ? 19.147 5.990 -2.831 1.00 94.31 93 THR A CA 1
ATOM 750 C C . THR A 1 93 ? 18.470 6.978 -1.874 1.00 94.31 93 THR A C 1
ATOM 752 O O . THR A 1 93 ? 19.132 7.778 -1.214 1.00 94.31 93 THR A O 1
ATOM 755 N N . SER A 1 94 ? 17.140 6.919 -1.783 1.00 95.19 94 SER A N 1
ATOM 756 C CA . SER A 1 94 ? 16.306 7.832 -0.992 1.00 95.19 94 SER A CA 1
ATOM 757 C C . SER A 1 94 ? 15.240 7.088 -0.187 1.00 95.19 94 SER A C 1
ATOM 759 O O . SER A 1 94 ? 14.765 6.029 -0.597 1.00 95.19 94 SER A O 1
ATOM 761 N N . GLN A 1 95 ? 14.833 7.658 0.953 1.00 95.88 95 GLN A N 1
ATOM 762 C CA . GLN A 1 95 ? 13.561 7.328 1.602 1.00 95.88 95 GLN A CA 1
ATOM 763 C C . GLN A 1 95 ? 12.392 7.956 0.843 1.00 95.88 95 GLN A C 1
ATOM 765 O O . GLN A 1 95 ? 12.540 9.005 0.212 1.00 95.88 95 GLN A O 1
ATOM 770 N N . ILE A 1 96 ? 11.220 7.329 0.947 1.00 98.25 96 ILE A N 1
ATOM 771 C CA . ILE A 1 96 ? 9.963 7.929 0.506 1.00 98.25 96 ILE A CA 1
ATOM 772 C C . ILE A 1 96 ? 9.719 9.275 1.214 1.00 98.25 96 ILE A C 1
ATOM 774 O O . ILE A 1 96 ? 10.081 9.459 2.383 1.00 98.25 96 ILE A O 1
ATOM 778 N N . ALA A 1 97 ? 9.080 10.219 0.521 1.00 98.38 97 ALA A N 1
ATOM 779 C CA . ALA A 1 97 ? 8.670 11.500 1.090 1.00 98.38 97 ALA A CA 1
ATOM 780 C C . ALA A 1 97 ? 7.896 11.335 2.412 1.00 98.38 97 ALA A C 1
ATOM 782 O O . ALA A 1 97 ? 7.183 10.352 2.624 1.00 98.38 97 ALA A O 1
ATOM 783 N N . THR A 1 98 ? 8.018 12.316 3.308 1.00 98.62 98 THR A N 1
ATOM 784 C CA . THR A 1 98 ? 7.302 12.313 4.589 1.00 98.62 98 THR A CA 1
ATOM 785 C C . THR A 1 98 ? 5.785 12.380 4.382 1.00 98.62 98 THR A 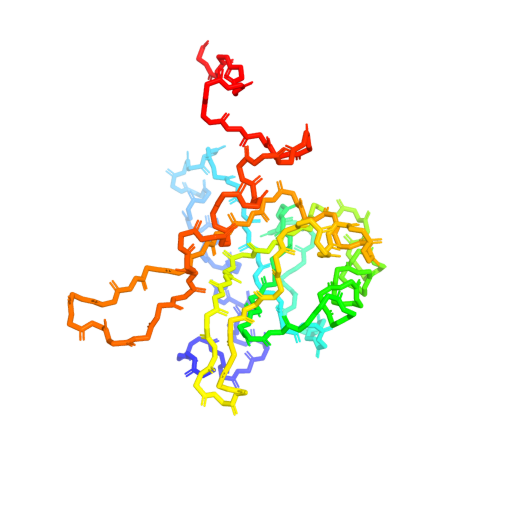C 1
ATOM 787 O O . THR A 1 98 ? 5.313 12.928 3.380 1.00 98.62 98 THR A O 1
ATOM 790 N N . ILE A 1 99 ? 5.004 11.837 5.321 1.00 98.56 99 ILE A N 1
ATOM 791 C CA . ILE A 1 99 ? 3.539 11.769 5.195 1.00 98.56 99 ILE A CA 1
ATOM 792 C C . ILE A 1 99 ? 2.920 13.165 5.083 1.00 98.56 99 ILE A C 1
ATOM 794 O O . ILE A 1 99 ? 2.001 13.352 4.287 1.00 98.56 99 ILE A O 1
ATOM 798 N N . SER A 1 100 ? 3.456 14.168 5.785 1.00 98.56 100 SER A N 1
ATOM 799 C CA . SER A 1 100 ? 3.013 15.562 5.640 1.00 98.56 100 SER A CA 1
ATOM 800 C C . SER A 1 100 ? 3.151 16.081 4.203 1.00 98.56 100 SER A C 1
ATOM 802 O O . SER A 1 100 ? 2.225 16.694 3.665 1.00 98.56 100 SER A O 1
ATOM 804 N N . LYS A 1 101 ? 4.282 15.803 3.540 1.00 98.62 101 LYS A N 1
ATOM 805 C CA . LYS A 1 101 ? 4.534 16.217 2.154 1.00 98.62 101 LYS A CA 1
ATOM 806 C C . LYS A 1 101 ? 3.625 15.484 1.181 1.00 98.62 101 LYS A C 1
ATOM 808 O O . LYS A 1 101 ? 3.008 16.132 0.339 1.00 98.62 101 LYS A O 1
ATOM 813 N N . GLN A 1 102 ? 3.506 14.164 1.326 1.00 98.75 102 GLN A N 1
ATOM 814 C CA . GLN A 1 102 ? 2.603 13.349 0.512 1.00 98.75 102 GLN A CA 1
ATOM 815 C C . GLN A 1 102 ? 1.157 13.847 0.625 1.00 98.75 102 GLN A C 1
ATOM 817 O O . GLN A 1 102 ? 0.503 14.114 -0.385 1.00 98.75 102 GLN A O 1
ATOM 822 N N . TRP A 1 103 ? 0.687 14.068 1.856 1.00 98.56 103 TRP A N 1
ATOM 823 C CA . TRP A 1 103 ? -0.647 14.588 2.118 1.00 98.56 103 TRP A CA 1
ATOM 824 C C . TRP A 1 103 ? -0.845 15.955 1.463 1.00 98.56 103 TRP A C 1
ATOM 826 O O . TRP A 1 103 ? -1.840 16.152 0.767 1.00 98.56 103 TRP A O 1
ATOM 836 N N . ASN A 1 104 ? 0.081 16.898 1.639 1.00 98.50 104 ASN A N 1
ATOM 837 C CA . ASN A 1 104 ? -0.032 18.241 1.061 1.00 98.50 104 ASN A CA 1
ATOM 838 C C . ASN A 1 104 ? 0.000 18.243 -0.474 1.00 98.50 104 ASN A C 1
ATOM 840 O O . ASN A 1 104 ? -0.658 19.081 -1.085 1.00 98.50 104 ASN A O 1
ATOM 844 N N . ALA A 1 105 ? 0.703 17.290 -1.090 1.00 98.62 105 ALA A N 1
ATOM 845 C CA . ALA A 1 105 ? 0.725 17.107 -2.539 1.00 98.62 105 ALA A CA 1
ATOM 846 C C . ALA A 1 105 ? -0.557 16.459 -3.097 1.00 98.62 105 ALA A C 1
ATOM 848 O O . ALA A 1 105 ? -0.782 16.502 -4.302 1.00 98.62 105 ALA A O 1
ATOM 849 N N . GLY A 1 106 ? -1.415 15.895 -2.239 1.00 98.44 106 GLY A N 1
ATOM 850 C CA . GLY A 1 106 ? -2.697 15.304 -2.633 1.00 98.44 106 GLY A CA 1
ATOM 851 C C . GLY A 1 106 ? -2.771 13.783 -2.507 1.00 98.44 106 GLY A C 1
ATOM 852 O O . GLY A 1 106 ? -3.830 13.225 -2.771 1.00 98.44 106 GLY A O 1
ATOM 853 N 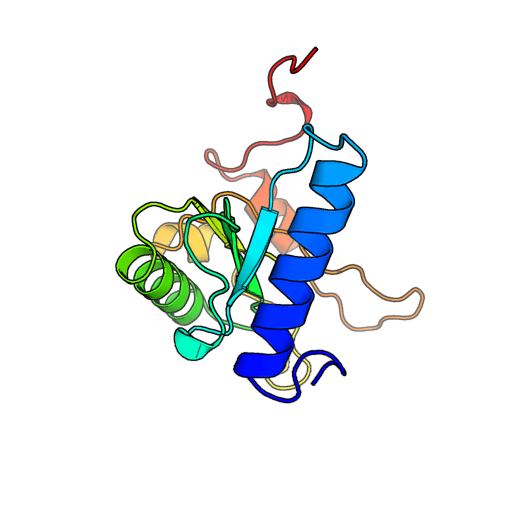N . ALA A 1 107 ? -1.709 13.113 -2.054 1.00 98.56 107 ALA A N 1
ATOM 854 C CA . ALA A 1 107 ? -1.736 11.677 -1.791 1.00 98.56 107 ALA A CA 1
ATOM 855 C C . ALA A 1 107 ? -2.441 11.403 -0.450 1.00 98.56 107 ALA A C 1
ATOM 857 O O . ALA A 1 107 ? -1.864 11.584 0.626 1.00 98.56 107 ALA A O 1
ATOM 858 N N . LYS A 1 108 ? -3.722 11.025 -0.504 1.00 98.00 108 LYS A N 1
ATOM 859 C CA . LYS A 1 108 ? -4.580 10.803 0.677 1.00 98.00 108 LYS A CA 1
ATOM 860 C C . LYS A 1 108 ? -4.833 9.309 0.896 1.00 98.00 108 LYS A C 1
ATOM 862 O O . LYS A 1 108 ? -5.975 8.851 0.874 1.00 98.00 108 LYS A O 1
ATOM 867 N N . TRP A 1 109 ? -3.752 8.547 1.051 1.00 98.56 109 TRP A N 1
ATOM 868 C CA . TRP A 1 109 ? -3.801 7.103 1.290 1.00 98.56 109 TRP A CA 1
ATOM 869 C C . TRP A 1 109 ? -4.655 6.759 2.517 1.00 98.56 109 TRP A C 1
ATOM 871 O O . TRP A 1 109 ? -4.614 7.473 3.519 1.00 98.56 109 TRP A O 1
ATOM 881 N N . SER A 1 110 ? -5.408 5.659 2.454 1.00 98.31 110 SER A N 1
ATOM 882 C CA . SER A 1 110 ? -6.203 5.180 3.598 1.00 98.31 110 SER A CA 1
ATOM 883 C C . SER A 1 110 ? -5.342 4.678 4.759 1.00 98.31 110 SER A C 1
ATOM 885 O O . SER A 1 110 ? -5.664 4.947 5.915 1.00 98.31 110 SER A O 1
ATOM 887 N N . TRP A 1 111 ? -4.232 4.001 4.464 1.00 98.75 111 TRP A N 1
ATOM 888 C CA . TRP A 1 111 ? -3.145 3.753 5.404 1.00 98.75 111 TRP A CA 1
ATOM 889 C C . TRP A 1 111 ? -1.793 3.805 4.685 1.00 98.75 111 TRP A C 1
ATOM 891 O O . TRP A 1 111 ? -1.720 3.934 3.462 1.00 98.75 111 TRP A O 1
ATOM 901 N N . PHE A 1 112 ? -0.721 3.721 5.467 1.00 98.69 112 PHE A N 1
ATOM 902 C CA . PHE A 1 112 ? 0.632 3.483 4.983 1.00 98.69 112 PHE A CA 1
ATOM 903 C C . PHE A 1 112 ? 1.301 2.429 5.863 1.00 98.69 112 PHE A C 1
ATOM 905 O O . PHE A 1 112 ? 1.042 2.372 7.068 1.00 98.69 112 PHE A O 1
ATOM 912 N N . MET A 1 113 ? 2.167 1.608 5.278 1.00 98.62 113 MET A N 1
ATOM 913 C CA . MET A 1 113 ? 2.960 0.629 6.016 1.00 98.62 113 MET A CA 1
ATOM 914 C C . MET A 1 113 ? 4.421 0.737 5.592 1.00 98.62 113 MET A C 1
ATOM 916 O O . MET A 1 113 ? 4.782 0.403 4.468 1.00 98.62 113 MET A O 1
ATOM 920 N N . VAL A 1 114 ? 5.270 1.208 6.504 1.00 98.19 114 VAL A N 1
ATOM 921 C CA . VAL A 1 114 ? 6.713 1.236 6.263 1.00 98.19 114 VAL A CA 1
ATOM 922 C C . VAL A 1 114 ? 7.255 -0.188 6.368 1.00 98.19 114 VAL A C 1
ATOM 924 O O . VAL A 1 114 ? 6.944 -0.891 7.332 1.00 98.19 114 VAL A O 1
ATOM 927 N N . TRP A 1 115 ? 8.078 -0.601 5.405 1.00 98.00 115 TRP A N 1
ATOM 928 C CA . TRP A 1 115 ? 8.762 -1.888 5.464 1.00 98.00 115 TRP A CA 1
ATOM 929 C C . TRP A 1 115 ? 9.697 -1.976 6.676 1.00 98.00 115 TRP A C 1
ATOM 931 O O . TRP A 1 115 ? 10.229 -0.970 7.159 1.00 98.00 115 TRP A O 1
ATOM 941 N N . TYR A 1 116 ? 9.895 -3.185 7.193 1.00 95.44 116 TYR A N 1
ATOM 942 C CA . TYR A 1 116 ? 10.794 -3.395 8.322 1.00 95.44 116 TYR A CA 1
ATOM 943 C C . TYR A 1 116 ? 12.256 -3.315 7.867 1.00 95.44 116 TYR A C 1
ATOM 945 O O . TYR A 1 116 ? 12.581 -3.576 6.714 1.00 95.44 116 TYR A O 1
ATOM 953 N N . ASN A 1 117 ? 13.150 -2.960 8.787 1.00 92.88 117 ASN A N 1
ATOM 954 C CA . ASN A 1 117 ? 14.585 -3.013 8.523 1.00 92.88 117 ASN A CA 1
ATOM 955 C C . ASN A 1 117 ? 15.120 -4.391 8.912 1.00 92.88 117 ASN A C 1
ATOM 957 O O . ASN A 1 117 ? 14.729 -4.919 9.955 1.00 92.88 117 ASN A O 1
ATOM 961 N N . ASP A 1 118 ? 16.045 -4.929 8.124 1.00 87.50 118 ASP A N 1
ATOM 962 C CA . ASP A 1 118 ? 16.823 -6.099 8.532 1.00 87.50 118 ASP A CA 1
ATOM 963 C C . ASP A 1 118 ? 17.656 -5.791 9.790 1.00 87.50 118 ASP A C 1
ATOM 965 O O . ASP A 1 118 ? 18.019 -4.637 10.038 1.00 87.50 118 ASP A O 1
ATOM 969 N N . GLU A 1 119 ? 17.974 -6.830 10.570 1.00 83.56 119 GLU A N 1
ATOM 970 C CA . GLU A 1 119 ? 18.655 -6.723 11.873 1.00 83.56 119 GLU A CA 1
ATOM 971 C C . GLU A 1 119 ? 19.980 -5.939 11.796 1.00 83.56 119 GLU A C 1
ATOM 973 O O . GLU A 1 119 ? 20.259 -5.116 12.666 1.00 83.56 119 GLU A O 1
ATOM 978 N N . ASP A 1 120 ? 20.731 -6.109 10.702 1.00 86.00 120 ASP A N 1
ATOM 979 C CA . ASP A 1 120 ? 22.028 -5.462 10.457 1.00 86.00 120 ASP A CA 1
ATOM 980 C C . ASP A 1 120 ? 21.954 -4.312 9.433 1.00 86.00 120 ASP A C 1
ATOM 982 O O . ASP A 1 120 ? 22.960 -3.931 8.824 1.00 86.00 120 ASP A O 1
ATOM 986 N N . SER A 1 121 ? 20.764 -3.756 9.182 1.00 84.88 121 SER A N 1
ATOM 987 C CA . SER A 1 121 ? 20.621 -2.728 8.153 1.00 84.88 121 SER A CA 1
ATOM 988 C C . SER A 1 121 ? 21.344 -1.428 8.521 1.00 84.88 121 SER A C 1
ATOM 990 O O . SER A 1 121 ? 21.095 -0.798 9.549 1.00 84.88 121 SER A O 1
ATOM 992 N N . HIS A 1 122 ? 22.192 -0.956 7.608 1.00 82.56 122 HIS A N 1
ATOM 993 C CA . HIS A 1 122 ? 22.789 0.381 7.664 1.00 82.56 122 HIS A CA 1
ATOM 994 C C . HIS A 1 122 ? 21.954 1.434 6.925 1.00 82.56 122 HIS A C 1
ATOM 996 O O . HIS A 1 122 ? 22.360 2.592 6.815 1.00 82.56 122 HIS A O 1
ATOM 1002 N N . THR A 1 123 ? 20.804 1.048 6.371 1.00 87.50 123 THR A N 1
ATOM 1003 C CA . THR A 1 123 ? 19.925 1.940 5.618 1.00 87.50 123 THR A CA 1
ATOM 1004 C C . THR A 1 123 ? 18.473 1.678 5.975 1.00 87.50 123 THR A C 1
ATOM 1006 O O . THR A 1 123 ? 17.930 0.607 5.728 1.00 87.50 123 THR A O 1
ATOM 1009 N N . TYR A 1 124 ? 17.838 2.681 6.572 1.00 93.44 124 TYR A N 1
ATOM 1010 C CA . TYR A 1 124 ? 16.514 2.524 7.152 1.00 93.44 124 TYR A CA 1
ATOM 1011 C C . TYR A 1 124 ? 15.417 2.965 6.184 1.00 93.44 124 TYR A C 1
ATOM 1013 O O . TYR A 1 124 ? 15.524 4.037 5.576 1.00 93.44 124 TYR A O 1
ATOM 1021 N N . HIS A 1 125 ? 14.335 2.186 6.109 1.00 97.19 125 HIS A N 1
ATOM 1022 C CA . HIS A 1 125 ? 13.149 2.511 5.311 1.00 97.19 125 HIS A CA 1
ATOM 1023 C C . HIS A 1 125 ? 12.497 3.836 5.729 1.00 97.19 125 HIS A C 1
ATOM 1025 O O . HIS A 1 125 ? 11.975 4.569 4.891 1.00 97.19 125 HIS A 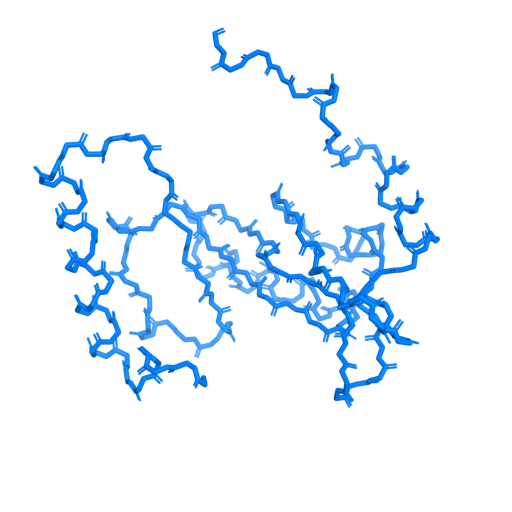O 1
ATOM 1031 N N . SER A 1 126 ? 12.608 4.175 7.010 1.00 95.31 126 SER A N 1
ATOM 1032 C CA . SER A 1 126 ? 12.166 5.432 7.614 1.00 95.31 126 SER A CA 1
ATOM 1033 C C . SER A 1 126 ? 13.139 5.839 8.714 1.00 95.31 126 SER A C 1
ATOM 1035 O O . SER A 1 126 ? 13.600 4.977 9.466 1.00 95.31 126 SER A O 1
ATOM 1037 N N . THR A 1 127 ? 13.400 7.134 8.867 1.00 95.12 127 THR A N 1
ATOM 1038 C CA . THR A 1 127 ? 14.165 7.654 10.008 1.00 95.12 127 THR A CA 1
ATOM 1039 C C . THR A 1 127 ? 13.252 7.982 11.190 1.00 95.12 127 THR A C 1
ATOM 1041 O O . THR A 1 127 ? 12.023 7.964 11.078 1.00 95.12 127 THR A O 1
ATOM 1044 N N . GLN A 1 128 ? 13.847 8.320 12.335 1.00 96.19 128 GLN A N 1
ATOM 1045 C CA . GLN A 1 128 ? 13.096 8.828 13.481 1.00 96.19 128 GLN A CA 1
ATOM 1046 C C . GLN A 1 128 ? 12.324 10.108 13.122 1.00 96.19 128 GLN A C 1
ATOM 1048 O O . GLN A 1 128 ? 11.159 10.240 13.491 1.00 96.19 128 GLN A O 1
ATOM 1053 N N . GLU A 1 129 ? 12.940 11.024 12.376 1.00 97.56 129 GLU A N 1
ATOM 1054 C CA . GLU A 1 129 ? 12.320 12.278 11.937 1.00 97.56 129 GLU A CA 1
ATOM 1055 C C . GLU A 1 129 ? 11.126 12.013 11.016 1.00 97.56 129 GLU A C 1
ATOM 1057 O O . GLU A 1 129 ? 10.111 12.697 11.115 1.00 97.56 129 GLU A O 1
ATOM 1062 N N . TRP A 1 130 ? 11.215 10.988 10.161 1.00 98.06 130 TRP A N 1
ATOM 1063 C CA . TRP A 1 130 ? 10.102 10.573 9.308 1.00 98.06 130 TRP A CA 1
ATOM 1064 C C . TRP A 1 130 ? 8.902 10.105 10.145 1.00 98.06 130 TRP A C 1
ATOM 1066 O O . TRP A 1 130 ? 7.772 10.521 9.895 1.00 98.06 130 TRP A O 1
ATOM 1076 N N . TRP A 1 131 ? 9.138 9.295 11.184 1.00 98.38 131 TRP A N 1
ATOM 1077 C CA . TRP A 1 131 ? 8.070 8.863 12.094 1.00 98.38 131 TRP A CA 1
ATOM 1078 C C . TRP A 1 131 ? 7.508 10.009 12.933 1.00 98.38 131 TRP A C 1
ATOM 1080 O O . TRP A 1 131 ? 6.300 10.062 13.145 1.00 98.38 131 TRP A O 1
ATOM 1090 N N . GLN A 1 132 ? 8.351 10.934 13.396 1.00 98.56 132 GLN A N 1
ATOM 1091 C CA . GLN A 1 132 ? 7.899 12.130 14.113 1.00 98.56 132 GLN A CA 1
ATOM 1092 C C . GLN A 1 132 ? 7.025 13.025 13.223 1.00 98.56 132 GLN A C 1
ATOM 1094 O O . GLN A 1 132 ? 6.009 13.539 13.692 1.00 98.56 132 GLN A O 1
ATOM 1099 N N . ASP A 1 133 ? 7.370 13.173 11.941 1.00 98.62 133 ASP A N 1
ATOM 1100 C CA . ASP A 1 133 ? 6.518 13.849 10.961 1.00 98.62 133 ASP A CA 1
ATOM 1101 C C . ASP A 1 133 ? 5.159 13.154 10.852 1.00 98.62 133 ASP A C 1
ATOM 1103 O O . ASP A 1 133 ? 4.141 13.786 11.123 1.00 98.62 133 ASP A O 1
ATOM 1107 N N . ALA A 1 134 ? 5.141 11.852 10.551 1.00 98.44 134 ALA A N 1
ATOM 1108 C CA . ALA A 1 134 ? 3.905 11.098 10.369 1.00 98.44 134 ALA A CA 1
ATOM 1109 C C . ALA A 1 134 ? 3.007 11.137 11.617 1.00 98.44 134 ALA A C 1
ATOM 1111 O O . ALA A 1 134 ? 1.833 11.486 11.526 1.00 98.44 134 ALA A O 1
ATOM 1112 N N . MET A 1 135 ? 3.566 10.852 12.795 1.00 98.25 135 MET A N 1
ATOM 1113 C CA . MET A 1 135 ? 2.820 10.768 14.058 1.00 98.25 135 MET A CA 1
ATOM 1114 C C . MET A 1 135 ? 2.359 12.129 14.597 1.00 98.25 135 MET A C 1
ATOM 1116 O O . MET A 1 135 ? 1.541 12.172 15.512 1.00 98.25 135 MET A O 1
ATOM 1120 N N . SER A 1 136 ? 2.873 13.240 14.060 1.00 97.94 136 SER A N 1
ATOM 1121 C CA . SER A 1 136 ? 2.415 14.590 14.417 1.00 97.94 136 SER A CA 1
ATOM 1122 C C . SER A 1 136 ? 1.313 15.124 13.499 1.00 97.94 136 SER A C 1
ATOM 1124 O O . SER A 1 136 ? 0.748 16.182 13.784 1.00 97.94 136 SER A O 1
ATOM 1126 N N . GLN A 1 137 ? 0.984 14.418 12.410 1.00 98.31 137 GLN A N 1
ATOM 1127 C CA . GLN A 1 137 ? -0.043 14.872 11.477 1.00 98.31 137 GLN A CA 1
ATOM 1128 C C . GLN A 1 137 ? -1.452 14.672 12.057 1.00 98.31 137 GLN A C 1
ATOM 1130 O O . GLN A 1 137 ? -1.789 13.569 12.485 1.00 98.31 137 GLN A O 1
ATOM 1135 N N . PRO A 1 138 ? -2.337 15.686 11.999 1.00 97.00 138 PRO A N 1
ATOM 1136 C CA . PRO A 1 138 ? -3.692 15.592 12.557 1.00 97.00 138 PRO A CA 1
ATOM 1137 C C . PRO A 1 138 ? -4.594 14.586 11.823 1.00 97.00 138 PRO A C 1
ATOM 1139 O O . PRO A 1 138 ? -5.648 14.211 12.324 1.00 97.00 138 PRO A O 1
ATOM 1142 N N . ASN A 1 139 ? -4.204 14.189 10.615 1.00 95.69 139 ASN A N 1
ATOM 1143 C CA . ASN A 1 139 ? -4.906 13.255 9.739 1.00 95.69 139 ASN A CA 1
ATOM 1144 C C . ASN A 1 139 ? -4.294 11.843 9.745 1.00 95.69 139 ASN A C 1
ATOM 1146 O O . ASN A 1 139 ? -4.700 11.012 8.935 1.00 95.69 139 ASN A O 1
ATOM 1150 N N . VAL A 1 140 ? -3.317 11.576 10.614 1.00 98.25 140 VAL A N 1
ATOM 1151 C CA . VAL A 1 140 ? -2.790 10.229 10.849 1.00 98.25 140 VAL A CA 1
ATOM 1152 C C . VAL A 1 140 ? -3.467 9.664 12.089 1.00 98.25 140 VAL A C 1
ATOM 1154 O O . VAL A 1 140 ? -3.398 10.254 13.163 1.00 98.25 140 VAL A O 1
ATOM 1157 N N . ILE A 1 141 ? -4.140 8.525 11.916 1.00 98.12 141 ILE A N 1
ATOM 1158 C CA . ILE A 1 141 ? -4.831 7.829 13.000 1.00 98.12 141 ILE A CA 1
ATOM 1159 C C . ILE A 1 141 ? -3.842 6.887 13.685 1.00 98.12 141 ILE A C 1
ATOM 1161 O O . ILE A 1 141 ? -3.291 5.984 13.054 1.00 98.12 141 ILE A O 1
ATOM 1165 N N . THR A 1 142 ? -3.633 7.077 14.983 1.00 97.69 142 THR A N 1
ATOM 1166 C CA . THR A 1 142 ? -2.812 6.203 15.824 1.00 97.69 142 THR A CA 1
ATOM 1167 C C . THR A 1 142 ? -3.661 5.142 16.518 1.00 97.69 142 THR A C 1
ATOM 1169 O O . THR A 1 142 ? -4.888 5.220 16.585 1.00 97.69 142 THR A O 1
ATOM 1172 N N . ARG A 1 143 ? -3.005 4.109 17.061 1.00 96.38 143 ARG A N 1
ATOM 1173 C CA . ARG A 1 143 ? -3.676 2.957 17.688 1.00 96.38 143 ARG A CA 1
ATOM 1174 C C . ARG A 1 143 ? -4.693 3.355 18.766 1.00 96.38 143 ARG A C 1
ATOM 1176 O O . ARG A 1 143 ? -5.726 2.712 18.884 1.00 96.38 143 ARG A O 1
ATOM 1183 N N . ASP A 1 144 ? -4.391 4.370 19.565 1.00 96.38 144 ASP A N 1
ATOM 1184 C CA . ASP A 1 144 ? -5.247 4.871 20.647 1.00 96.38 144 ASP A CA 1
ATOM 1185 C C . ASP A 1 144 ? -6.491 5.634 20.159 1.00 96.38 144 ASP A C 1
ATOM 1187 O O . ASP A 1 144 ? -7.426 5.827 20.933 1.00 96.38 144 ASP A O 1
ATOM 1191 N N . GLN A 1 145 ? -6.530 6.020 18.882 1.00 96.94 145 GLN A N 1
ATOM 1192 C CA . GLN A 1 145 ? -7.645 6.741 18.264 1.00 96.94 145 GLN A CA 1
ATOM 1193 C C . GLN A 1 145 ? -8.622 5.815 17.523 1.00 96.94 145 GLN A C 1
ATOM 1195 O O . GLN A 1 145 ? -9.715 6.245 17.152 1.00 96.94 145 GLN A O 1
ATOM 1200 N N . VAL A 1 146 ? -8.253 4.549 17.297 1.00 95.88 146 VAL A N 1
ATOM 1201 C CA . VAL A 1 146 ? -9.126 3.565 16.644 1.00 95.88 146 VAL A CA 1
ATOM 1202 C C . VAL A 1 146 ? -10.273 3.195 17.601 1.00 95.88 146 VAL A C 1
ATOM 1204 O O . VAL A 1 146 ? -10.003 2.819 18.745 1.00 95.88 146 VAL A O 1
ATOM 1207 N N . PRO A 1 147 ? -11.552 3.283 17.179 1.00 95.75 147 PRO A N 1
ATOM 1208 C CA . PRO A 1 147 ? -12.684 2.928 18.035 1.00 95.75 147 PRO A CA 1
ATOM 1209 C C . PRO A 1 147 ? -12.704 1.428 18.367 1.00 95.75 147 PRO A C 1
ATOM 1211 O O . PRO A 1 147 ? -12.034 0.623 17.718 1.00 95.75 147 PRO A O 1
ATOM 1214 N N . SER A 1 148 ? -13.513 1.029 19.359 1.00 94.81 148 SER A N 1
ATOM 1215 C CA . SER A 1 148 ? -13.762 -0.401 19.594 1.00 94.81 148 SER A CA 1
ATOM 1216 C C . SER A 1 148 ? -14.349 -1.034 18.336 1.00 94.81 148 SER A C 1
ATOM 1218 O O . SER A 1 148 ? -15.387 -0.594 17.849 1.00 94.81 148 SER A O 1
ATOM 1220 N N . MET A 1 149 ? -13.694 -2.088 17.854 1.00 90.69 149 MET A N 1
ATOM 1221 C CA . MET A 1 149 ? -14.179 -2.953 16.773 1.00 90.69 149 MET A CA 1
ATOM 1222 C C . MET A 1 149 ? -14.664 -4.310 17.316 1.00 90.69 149 MET A C 1
ATOM 1224 O O . MET A 1 149 ? -14.724 -5.294 16.583 1.00 90.69 149 MET A O 1
ATOM 1228 N N . LYS A 1 150 ? -14.931 -4.368 18.627 1.00 85.19 150 LYS A N 1
ATOM 1229 C CA . LYS A 1 150 ? -15.436 -5.522 19.377 1.00 85.19 150 LYS A CA 1
ATOM 1230 C C . LYS A 1 150 ? -16.745 -5.169 20.061 1.00 85.19 150 LYS A C 1
ATOM 1232 O O . LYS A 1 150 ? -16.859 -3.989 20.480 1.00 85.19 150 LYS A O 1
#